Protein AF-A0A699T885-F1 (afdb_monomer_lite)

Structure (mmCIF, N/CA/C/O backbone):
data_AF-A0A699T885-F1
#
_entry.id   AF-A0A699T885-F1
#
loop_
_atom_site.group_PDB
_atom_site.id
_atom_site.type_symbol
_atom_site.label_atom_id
_atom_site.label_alt_id
_atom_site.label_comp_id
_atom_site.label_asym_id
_atom_site.label_entity_id
_atom_site.label_seq_id
_atom_site.pdbx_PDB_ins_code
_atom_site.Cartn_x
_atom_site.Cartn_y
_atom_site.Cartn_z
_atom_site.occupancy
_atom_site.B_iso_or_equiv
_atom_site.auth_seq_id
_atom_site.auth_comp_id
_atom_site.auth_asym_id
_atom_site.auth_atom_id
_atom_site.pdbx_PDB_model_num
ATOM 1 N N . MET A 1 1 ? 2.283 17.130 15.139 1.00 33.72 1 MET A N 1
ATOM 2 C CA . MET A 1 1 ? 2.479 16.742 13.727 1.00 33.72 1 MET A CA 1
ATOM 3 C C . MET A 1 1 ? 1.952 17.861 12.847 1.00 33.72 1 MET A C 1
ATOM 5 O O . MET A 1 1 ? 0.774 18.177 12.951 1.00 33.72 1 MET A O 1
ATOM 9 N N . LYS A 1 2 ? 2.813 18.510 12.059 1.00 27.72 2 LYS A N 1
ATOM 10 C CA . LYS A 1 2 ? 2.377 19.382 10.961 1.00 27.72 2 LYS A CA 1
A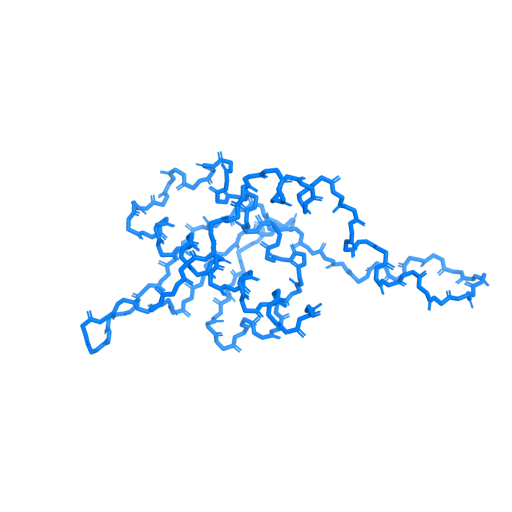TOM 11 C C . LYS A 1 2 ? 2.448 18.533 9.695 1.00 27.72 2 LYS A C 1
ATOM 13 O O . LYS A 1 2 ? 3.542 18.153 9.307 1.00 27.72 2 LYS A O 1
ATOM 18 N N . ALA A 1 3 ? 1.299 18.193 9.121 1.00 26.91 3 ALA A N 1
ATOM 19 C CA . ALA A 1 3 ? 1.241 17.585 7.800 1.00 26.91 3 ALA A CA 1
ATOM 20 C C . ALA A 1 3 ? 1.446 18.706 6.775 1.00 26.91 3 ALA A C 1
ATOM 22 O O . ALA A 1 3 ? 0.649 19.646 6.724 1.00 26.91 3 ALA A O 1
ATOM 23 N N . ALA A 1 4 ? 2.545 18.658 6.026 1.00 40.84 4 ALA A N 1
ATOM 24 C CA . ALA A 1 4 ? 2.727 19.525 4.873 1.00 40.84 4 ALA A CA 1
ATOM 25 C C . ALA A 1 4 ? 1.745 19.052 3.793 1.00 40.84 4 ALA A C 1
ATOM 27 O O . ALA A 1 4 ? 1.819 17.922 3.323 1.00 40.84 4 ALA A O 1
ATOM 28 N N . TYR A 1 5 ? 0.763 19.889 3.464 1.00 42.78 5 TYR A N 1
ATOM 29 C CA . TYR A 1 5 ? -0.183 19.610 2.392 1.00 42.78 5 TYR A CA 1
ATOM 30 C C . TYR A 1 5 ? 0.532 19.820 1.054 1.00 42.78 5 TYR A C 1
ATOM 32 O O . TYR A 1 5 ? 0.708 20.959 0.616 1.00 42.78 5 TYR A O 1
ATOM 40 N N . TYR A 1 6 ? 0.988 18.728 0.440 1.00 44.75 6 TYR A N 1
ATOM 41 C CA . TYR A 1 6 ? 1.562 18.747 -0.900 1.00 44.75 6 TYR A CA 1
ATOM 42 C C . TYR A 1 6 ? 0.440 18.661 -1.943 1.00 44.75 6 TYR A C 1
ATOM 44 O O . TYR A 1 6 ? -0.367 17.734 -1.889 1.00 44.75 6 TYR A O 1
ATOM 52 N N . PRO A 1 7 ? 0.349 19.619 -2.881 1.00 46.88 7 PRO A N 1
ATOM 53 C CA . PRO A 1 7 ? -0.655 19.571 -3.934 1.00 46.88 7 PRO A CA 1
ATOM 54 C C . PRO A 1 7 ? -0.351 18.428 -4.912 1.00 46.88 7 PRO A C 1
ATOM 56 O O . PRO A 1 7 ? 0.811 18.211 -5.258 1.00 46.88 7 PRO A O 1
ATOM 59 N N . ASP A 1 8 ? -1.397 17.758 -5.409 1.00 49.44 8 ASP A N 1
ATOM 60 C CA . ASP A 1 8 ? -1.318 16.627 -6.355 1.00 49.44 8 ASP A CA 1
ATOM 61 C C . ASP A 1 8 ? -0.409 16.897 -7.565 1.00 49.44 8 ASP A C 1
ATOM 63 O O . ASP A 1 8 ? 0.202 15.978 -8.087 1.00 49.44 8 ASP A O 1
ATOM 67 N N . VAL A 1 9 ? -0.228 18.158 -7.966 1.00 46.81 9 VAL A N 1
ATOM 68 C CA . VAL A 1 9 ? 0.717 18.591 -9.014 1.00 46.81 9 VAL A CA 1
ATOM 69 C C . VAL A 1 9 ? 2.175 18.192 -8.741 1.00 46.81 9 VAL A C 1
ATOM 71 O O . VAL A 1 9 ? 2.913 17.899 -9.683 1.00 46.81 9 VAL A O 1
ATOM 74 N N . VAL A 1 10 ? 2.615 18.193 -7.477 1.00 52.09 10 VAL A N 1
ATOM 75 C CA . VAL A 1 10 ? 3.972 17.753 -7.097 1.00 52.09 10 VAL A CA 1
ATOM 76 C C . VAL A 1 10 ? 4.083 16.240 -7.265 1.00 52.09 10 VAL A C 1
ATOM 78 O O . VAL A 1 10 ? 5.064 15.756 -7.818 1.00 52.09 10 VAL A O 1
ATOM 81 N N . LEU A 1 11 ? 3.036 15.508 -6.887 1.00 52.75 11 LEU A N 1
ATOM 82 C CA . LEU A 1 11 ? 2.944 14.057 -7.035 1.00 52.75 11 LEU A CA 1
ATOM 83 C C . LEU A 1 11 ? 2.789 13.632 -8.504 1.00 52.75 11 LEU A C 1
ATOM 85 O O . LEU A 1 11 ? 3.384 12.646 -8.917 1.00 52.75 11 LEU A O 1
ATOM 89 N N . GLU A 1 12 ? 2.081 14.398 -9.335 1.00 46.16 12 GLU A N 1
ATOM 90 C CA . GLU A 1 12 ? 1.975 14.154 -10.779 1.00 46.16 12 GLU A CA 1
ATOM 91 C C . GLU A 1 12 ? 3.287 14.420 -11.521 1.00 46.16 12 GLU A C 1
ATOM 93 O O . GLU A 1 12 ? 3.611 13.690 -12.454 1.00 46.16 12 GLU A O 1
ATOM 98 N N . LYS A 1 13 ? 4.085 15.406 -11.092 1.00 45.41 13 LYS A N 1
ATOM 99 C CA . LYS A 1 13 ? 5.451 15.594 -11.611 1.00 45.41 13 LYS A CA 1
ATOM 100 C C . LYS A 1 13 ? 6.410 14.480 -11.181 1.00 45.41 13 LYS A C 1
ATOM 102 O O . LYS A 1 13 ? 7.302 14.156 -11.957 1.00 45.41 13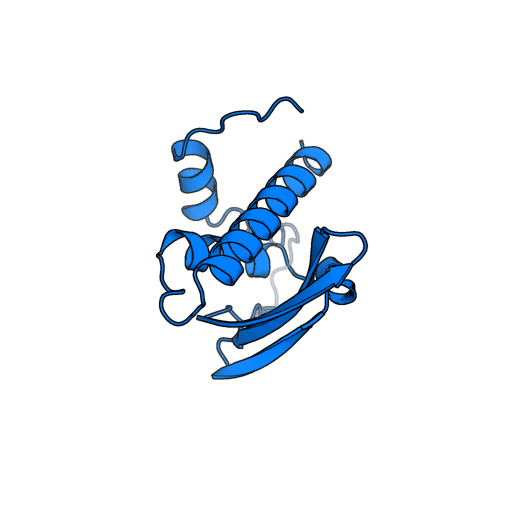 LYS A O 1
ATOM 107 N N . LEU A 1 14 ? 6.209 13.888 -10.000 1.00 51.72 14 LEU A N 1
ATOM 108 C CA . LEU A 1 14 ? 6.944 12.703 -9.535 1.00 51.72 14 LEU A CA 1
ATOM 109 C C . LEU A 1 14 ? 6.530 11.429 -10.292 1.00 51.72 14 LEU A C 1
ATOM 111 O O . LEU A 1 14 ? 7.384 10.610 -10.591 1.00 51.72 14 LEU A O 1
ATOM 115 N N . VAL A 1 15 ? 5.244 11.299 -10.637 1.00 48.41 15 VAL A N 1
ATOM 116 C CA . VAL A 1 15 ? 4.658 10.169 -11.390 1.00 48.41 15 VAL A CA 1
ATOM 117 C C . VAL A 1 15 ? 4.916 10.248 -12.901 1.00 48.41 15 VAL A C 1
ATOM 119 O O . VAL A 1 15 ? 4.947 9.229 -13.583 1.00 48.41 15 VAL A O 1
ATOM 122 N N . SER A 1 16 ? 5.058 11.452 -13.462 1.00 46.16 16 SER A N 1
ATOM 123 C CA . SER A 1 16 ? 5.172 11.646 -14.915 1.00 46.16 16 SER A CA 1
ATOM 124 C C . SER A 1 16 ? 6.613 11.693 -15.440 1.00 46.16 16 SER A C 1
ATOM 126 O O . SER A 1 16 ? 6.795 11.693 -16.658 1.00 46.16 16 SER A O 1
ATOM 128 N N . GLY A 1 17 ? 7.634 11.750 -14.583 1.00 45.22 17 GLY A N 1
ATOM 129 C CA . GLY A 1 17 ? 9.031 11.576 -14.992 1.00 45.22 17 GLY A CA 1
ATOM 130 C C . GLY A 1 17 ? 9.527 10.275 -14.387 1.00 45.22 17 GLY A C 1
ATOM 131 O O . GLY A 1 17 ? 9.518 10.141 -13.176 1.00 45.22 17 GLY A O 1
ATOM 132 N N . GLN A 1 18 ? 10.011 9.278 -15.122 1.00 50.31 18 GLN A N 1
ATOM 133 C CA . GLN A 1 18 ? 11.376 9.230 -15.683 1.00 50.31 18 GLN A CA 1
ATOM 134 C C . GLN A 1 18 ? 12.521 9.781 -14.792 1.00 50.31 18 GLN A C 1
ATOM 136 O O . GLN A 1 18 ? 13.680 9.596 -15.144 1.00 50.31 18 GLN A O 1
ATOM 141 N N . MET A 1 19 ? 12.248 10.363 -13.617 1.00 45.41 19 MET A N 1
ATOM 142 C CA . MET A 1 19 ? 13.227 10.944 -12.694 1.00 45.41 19 MET A CA 1
ATOM 143 C C . MET A 1 19 ? 14.105 9.865 -12.040 1.00 45.41 19 MET A C 1
ATOM 145 O O . MET A 1 19 ? 15.252 10.129 -11.704 1.00 45.41 19 MET A O 1
ATOM 149 N N . TRP A 1 20 ? 13.598 8.632 -11.937 1.00 45.97 20 TRP A N 1
ATOM 150 C CA . TRP A 1 20 ? 14.315 7.479 -11.378 1.00 45.97 20 TRP A CA 1
ATOM 151 C C . TRP A 1 20 ? 15.017 6.597 -12.413 1.00 45.97 20 TRP A C 1
ATOM 153 O O . TRP A 1 20 ? 15.749 5.687 -12.036 1.00 45.97 20 TRP A O 1
ATOM 163 N N . ILE A 1 21 ? 14.836 6.862 -13.712 1.00 47.00 21 ILE A N 1
ATOM 164 C CA . ILE A 1 21 ? 15.573 6.148 -14.769 1.00 47.00 21 ILE A CA 1
ATOM 165 C C . ILE A 1 21 ? 16.975 6.767 -14.958 1.00 47.00 21 ILE A C 1
ATOM 167 O O . ILE A 1 21 ? 17.888 6.083 -15.413 1.00 47.00 21 ILE A O 1
ATOM 171 N N . GLU A 1 22 ? 17.187 8.031 -14.565 1.00 44.84 22 GLU A N 1
ATOM 172 C CA . GLU A 1 22 ? 18.456 8.748 -14.782 1.00 44.84 22 GLU A CA 1
ATOM 173 C C . GLU A 1 22 ? 19.464 8.702 -13.619 1.00 44.84 22 GLU A C 1
ATOM 175 O O . GLU A 1 22 ? 20.645 8.961 -13.856 1.00 44.84 22 GLU A O 1
ATOM 180 N N . GLU A 1 23 ? 19.078 8.331 -12.391 1.00 45.09 23 GLU A N 1
ATOM 181 C CA . GLU A 1 23 ? 20.028 8.241 -11.258 1.00 45.09 23 GLU A CA 1
ATOM 182 C C . GLU A 1 23 ? 21.102 7.140 -11.444 1.00 45.09 23 GLU A C 1
ATOM 184 O O . GLU A 1 23 ? 22.153 7.199 -10.809 1.00 45.09 23 GLU A O 1
ATOM 189 N N . GLU A 1 24 ? 20.925 6.201 -12.387 1.00 43.94 24 GLU A N 1
ATOM 190 C CA . GLU A 1 24 ? 21.975 5.258 -12.831 1.00 43.94 24 GLU A CA 1
ATOM 191 C C . GLU A 1 24 ? 22.683 5.664 -14.148 1.00 43.94 24 GLU A C 1
ATOM 193 O O . GLU A 1 24 ? 23.570 4.952 -14.619 1.00 43.94 24 GLU A O 1
ATOM 198 N N . CYS A 1 25 ? 22.386 6.826 -14.741 1.00 43.81 25 CYS A N 1
ATOM 199 C CA . CYS A 1 25 ? 23.014 7.286 -15.992 1.00 43.81 25 CYS A CA 1
ATOM 200 C C . CYS A 1 25 ? 24.066 8.388 -15.786 1.00 43.81 25 CYS A C 1
ATOM 202 O O . CYS A 1 25 ? 24.167 9.344 -16.554 1.00 43.81 25 CYS A O 1
ATOM 204 N N . LYS A 1 26 ? 24.935 8.219 -14.786 1.00 37.19 26 LYS A N 1
ATOM 205 C CA . LYS A 1 26 ? 26.236 8.907 -14.731 1.00 37.19 26 LYS A CA 1
ATOM 206 C C . LYS A 1 26 ? 27.375 7.904 -14.597 1.00 37.19 26 LYS A C 1
ATOM 208 O O . LYS A 1 26 ? 28.112 7.919 -13.617 1.00 37.19 26 LYS A O 1
ATOM 213 N N . HIS A 1 27 ? 27.561 7.056 -15.605 1.00 38.28 27 HIS A N 1
ATOM 214 C CA . HIS A 1 27 ? 28.882 6.507 -15.904 1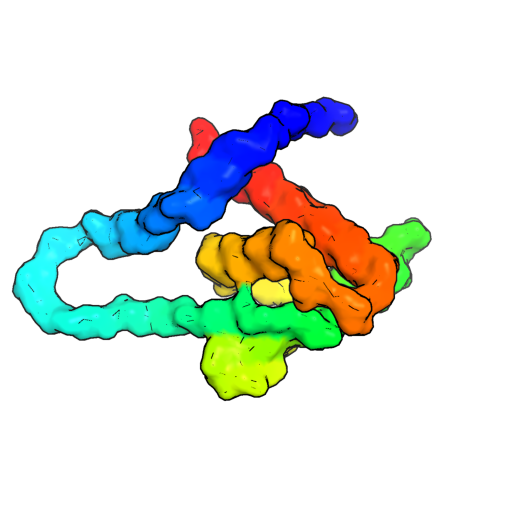.00 38.28 27 HIS A CA 1
ATOM 215 C C . HIS A 1 27 ? 29.091 6.451 -17.414 1.00 38.28 27 HIS A C 1
ATOM 217 O O . HIS A 1 27 ? 28.428 5.727 -18.150 1.00 38.28 27 HIS A O 1
ATOM 223 N N . THR A 1 28 ? 30.021 7.284 -17.864 1.00 41.91 28 THR A N 1
ATOM 224 C CA . THR A 1 28 ? 30.586 7.296 -19.205 1.00 41.91 28 THR A CA 1
ATOM 225 C C . THR A 1 28 ? 31.295 5.969 -19.463 1.00 41.91 28 THR A C 1
ATOM 227 O O . THR A 1 28 ? 32.393 5.766 -18.951 1.00 41.91 28 THR A O 1
ATOM 230 N N . SER A 1 29 ? 30.707 5.069 -20.244 1.00 42.59 29 SER A N 1
ATOM 231 C CA . SER A 1 29 ? 31.480 4.039 -20.939 1.00 42.59 29 SER A CA 1
ATOM 232 C C . SER A 1 29 ? 30.664 3.455 -22.081 1.00 42.59 29 SER A C 1
ATOM 234 O O . SER A 1 29 ? 29.667 2.770 -21.886 1.00 42.59 29 SER A O 1
ATOM 236 N N . GLU A 1 30 ? 31.114 3.760 -23.286 1.00 50.53 30 GLU A N 1
ATOM 237 C CA . GLU A 1 30 ? 30.726 3.137 -24.539 1.00 50.53 30 GLU A CA 1
ATOM 238 C C . GLU A 1 30 ? 31.113 1.650 -24.484 1.00 50.53 30 GLU A C 1
ATOM 240 O O . GLU A 1 30 ? 32.294 1.310 -24.484 1.00 50.53 30 GLU A O 1
ATOM 245 N N . GLY A 1 31 ? 30.132 0.759 -24.343 1.00 41.72 31 GLY A N 1
ATOM 246 C CA . GLY A 1 31 ? 30.384 -0.681 -24.341 1.00 41.72 31 GLY A CA 1
ATOM 247 C C . GLY A 1 31 ? 29.297 -1.479 -23.635 1.00 41.72 31 GLY A C 1
ATOM 248 O O . GLY A 1 31 ? 29.115 -1.354 -22.432 1.00 41.72 31 GLY A O 1
ATOM 249 N N . ASP A 1 32 ? 28.623 -2.322 -24.412 1.00 39.84 32 ASP A N 1
ATOM 250 C CA . ASP A 1 32 ? 27.778 -3.433 -23.978 1.00 39.84 32 ASP A CA 1
ATOM 251 C C . ASP A 1 32 ? 26.507 -3.095 -23.187 1.00 39.84 32 ASP A C 1
ATOM 253 O O . ASP A 1 32 ? 26.459 -2.977 -21.968 1.00 39.84 32 ASP A O 1
ATOM 257 N N . HIS A 1 33 ? 25.423 -3.011 -23.959 1.00 46.00 33 HIS A N 1
ATOM 258 C CA . HIS A 1 33 ? 24.059 -3.375 -23.597 1.00 46.00 33 HIS A CA 1
ATOM 259 C C . HIS A 1 33 ? 23.813 -3.753 -22.124 1.00 46.00 33 HIS A C 1
ATOM 261 O O . HIS A 1 33 ? 24.025 -4.886 -21.701 1.00 46.00 33 HIS A O 1
ATOM 267 N N . ARG A 1 34 ? 23.081 -2.863 -21.447 1.00 46.12 34 ARG A N 1
ATOM 268 C CA . ARG A 1 34 ? 21.871 -3.275 -20.730 1.00 46.12 34 ARG A CA 1
ATOM 269 C C . ARG A 1 34 ? 22.138 -4.259 -19.585 1.00 46.12 34 ARG A C 1
ATOM 271 O O . ARG A 1 34 ? 21.478 -5.291 -19.487 1.00 46.12 34 ARG A O 1
ATOM 278 N N . ALA A 1 35 ? 22.970 -3.864 -18.627 1.00 37.00 35 ALA A N 1
ATOM 279 C CA . ALA A 1 35 ? 22.762 -4.290 -17.245 1.00 37.00 35 ALA A CA 1
ATOM 280 C C . ALA A 1 35 ? 21.492 -3.604 -16.699 1.00 37.00 35 ALA A C 1
ATOM 282 O O . ALA A 1 35 ? 21.533 -2.823 -15.758 1.00 37.00 35 ALA A O 1
ATOM 283 N N . VAL A 1 36 ? 20.344 -3.879 -17.336 1.00 43.00 36 VAL A N 1
ATOM 284 C CA . VAL A 1 36 ? 19.023 -3.669 -16.752 1.00 43.00 36 VAL A CA 1
ATOM 285 C C . VAL A 1 36 ? 18.990 -4.622 -15.578 1.00 43.00 36 VAL A C 1
ATOM 287 O O . VAL A 1 36 ? 18.679 -5.805 -15.717 1.00 43.00 36 VAL A O 1
ATOM 290 N N . ARG A 1 37 ? 19.400 -4.114 -14.419 1.00 47.03 37 ARG A N 1
ATOM 291 C CA . ARG A 1 37 ? 19.043 -4.688 -13.135 1.00 47.03 37 ARG A CA 1
ATOM 292 C C . ARG A 1 37 ? 17.524 -4.738 -13.172 1.00 47.03 37 ARG A C 1
ATOM 294 O O . ARG A 1 37 ? 16.883 -3.695 -13.170 1.00 47.03 37 ARG A O 1
ATOM 301 N N . THR A 1 38 ? 16.967 -5.919 -13.420 1.00 55.97 38 THR A N 1
ATOM 302 C CA . THR A 1 38 ? 15.555 -6.093 -13.769 1.00 55.97 38 THR A CA 1
ATOM 303 C C . THR A 1 38 ? 14.694 -5.663 -12.594 1.00 55.97 38 THR A C 1
ATOM 305 O O . THR A 1 38 ? 14.359 -6.472 -11.733 1.00 55.97 38 THR A O 1
ATOM 308 N N . HIS A 1 39 ? 14.354 -4.375 -12.551 1.00 66.75 39 HIS A N 1
ATOM 309 C CA . HIS A 1 39 ? 13.205 -3.875 -11.821 1.00 66.75 39 HIS A CA 1
ATOM 310 C C . HIS A 1 39 ? 11.999 -4.641 -12.361 1.00 66.75 39 HIS A C 1
ATOM 312 O O . HIS A 1 39 ? 11.638 -4.545 -13.535 1.00 66.75 39 HIS A O 1
ATOM 318 N N . MET A 1 40 ? 11.474 -5.536 -11.531 1.00 80.94 40 MET A N 1
ATOM 319 C CA . MET A 1 40 ? 10.306 -6.336 -11.863 1.00 80.94 40 MET A CA 1
ATOM 320 C C . MET A 1 40 ? 9.096 -5.590 -11.333 1.00 80.94 40 MET A C 1
ATOM 322 O O . MET A 1 40 ? 8.808 -5.680 -10.138 1.00 80.94 40 MET A O 1
ATOM 326 N N . GLN A 1 41 ? 8.420 -4.883 -12.238 1.00 84.56 41 GLN A N 1
ATOM 327 C CA . GLN A 1 41 ? 7.262 -4.050 -11.931 1.00 84.56 41 GLN A CA 1
ATOM 328 C C . GLN A 1 41 ? 6.228 -4.789 -11.084 1.00 84.56 41 GLN A C 1
ATOM 330 O O . GLN A 1 41 ? 5.912 -5.957 -11.348 1.00 84.56 41 GLN A O 1
ATOM 335 N N . ILE A 1 42 ? 5.684 -4.104 -10.083 1.00 87.38 42 ILE A N 1
ATOM 336 C CA . ILE A 1 42 ? 4.578 -4.615 -9.277 1.00 87.38 42 ILE A CA 1
ATOM 337 C C . ILE A 1 42 ? 3.275 -4.349 -10.033 1.00 87.38 42 ILE A C 1
ATOM 339 O O . ILE A 1 42 ? 2.884 -3.213 -10.270 1.00 87.38 42 ILE A O 1
ATOM 343 N N . LEU A 1 43 ? 2.580 -5.423 -10.403 1.00 87.75 43 LEU A N 1
ATOM 344 C CA . LEU A 1 43 ? 1.325 -5.365 -11.149 1.00 87.75 43 LEU A CA 1
ATOM 345 C C . LEU A 1 43 ? 0.105 -5.217 -10.239 1.00 87.75 43 LEU A C 1
ATOM 347 O O . LEU A 1 43 ? -0.891 -4.619 -10.634 1.00 87.75 43 LEU A O 1
ATOM 351 N N . SER A 1 44 ? 0.135 -5.821 -9.047 1.00 88.19 44 SER A N 1
ATOM 352 C CA . SER A 1 44 ? -0.988 -5.747 -8.105 1.00 88.19 44 SER A CA 1
ATOM 353 C C . SER A 1 44 ? -0.582 -6.127 -6.687 1.00 88.19 44 SER A C 1
ATOM 355 O O . SER A 1 44 ? 0.298 -6.966 -6.493 1.00 88.19 44 SER A O 1
ATOM 357 N N . VAL A 1 45 ? -1.299 -5.599 -5.698 1.00 88.06 45 VAL A N 1
ATOM 358 C CA . VAL A 1 45 ? -1.233 -6.077 -4.312 1.00 88.06 45 VAL A CA 1
ATOM 359 C C . VAL A 1 45 ? -2.273 -7.172 -4.129 1.00 88.06 45 VAL A C 1
ATOM 361 O O . VAL A 1 45 ? -3.459 -6.891 -4.206 1.00 88.06 45 VAL A O 1
ATOM 364 N N . VAL A 1 46 ? -1.860 -8.412 -3.889 1.00 89.44 46 VAL A N 1
ATOM 365 C CA . VAL A 1 46 ? -2.764 -9.564 -3.729 1.00 89.44 46 VAL A CA 1
ATOM 366 C C . VAL A 1 46 ? -3.407 -9.563 -2.345 1.00 89.44 46 VAL A C 1
ATOM 368 O O . VAL A 1 46 ? -4.620 -9.732 -2.220 1.00 89.44 46 VAL A O 1
ATOM 371 N N . ARG A 1 47 ? -2.599 -9.371 -1.297 1.00 89.75 47 ARG A N 1
ATOM 372 C CA . ARG A 1 47 ? -3.057 -9.422 0.096 1.00 89.75 47 ARG A CA 1
ATOM 373 C C . ARG A 1 47 ? -2.143 -8.625 1.009 1.00 89.75 47 ARG A C 1
ATOM 375 O O . ARG A 1 47 ? -0.941 -8.551 0.768 1.00 89.75 47 ARG A O 1
ATOM 382 N N . ILE A 1 48 ? -2.705 -8.103 2.092 1.00 88.81 48 ILE A N 1
ATOM 383 C CA . ILE A 1 48 ? -1.945 -7.483 3.173 1.00 88.81 48 ILE A CA 1
ATOM 384 C C . ILE A 1 48 ? -2.218 -8.276 4.443 1.00 88.81 48 ILE A C 1
ATOM 386 O O . ILE A 1 48 ? -3.366 -8.469 4.837 1.00 88.81 48 ILE A O 1
ATOM 390 N N . GLU A 1 49 ? -1.159 -8.769 5.071 1.00 89.88 49 GLU A N 1
ATOM 391 C CA . GLU A 1 49 ? -1.250 -9.347 6.402 1.00 89.88 49 GLU A CA 1
ATOM 392 C C . GLU A 1 49 ? -0.941 -8.270 7.431 1.00 89.88 49 GLU A C 1
ATOM 394 O O . GLU A 1 49 ? 0.140 -7.681 7.435 1.00 89.88 49 GLU A O 1
ATOM 399 N N . VAL A 1 50 ? -1.896 -8.036 8.321 1.00 85.69 50 VAL A N 1
ATOM 400 C CA . VAL A 1 50 ? -1.818 -7.035 9.383 1.00 85.69 50 VAL A CA 1
ATOM 401 C C . VAL A 1 50 ? -1.858 -7.767 10.720 1.00 85.69 50 VAL A C 1
ATOM 403 O O . VAL A 1 50 ? -2.637 -8.706 10.894 1.00 85.69 50 VAL A O 1
ATOM 406 N N . PHE A 1 51 ? -1.030 -7.353 11.673 1.00 83.56 51 PHE A N 1
ATOM 407 C CA . PHE A 1 51 ? -1.079 -7.826 13.052 1.00 83.56 51 PHE A CA 1
ATOM 408 C C . PHE A 1 51 ? -1.376 -6.658 13.990 1.00 83.56 51 PHE A C 1
ATOM 410 O O . PHE A 1 51 ? -0.873 -5.557 13.800 1.00 83.56 51 PHE A O 1
ATOM 417 N N . SER A 1 52 ? -2.201 -6.892 15.008 1.00 83.31 52 SER A N 1
ATOM 418 C CA . SER A 1 52 ? -2.486 -5.881 16.024 1.00 83.31 52 SER A CA 1
ATOM 419 C C . SER A 1 52 ? -1.548 -6.066 17.212 1.00 83.31 52 SER A C 1
ATOM 421 O O . SER A 1 52 ? -1.429 -7.172 17.743 1.00 83.31 52 SER A O 1
ATOM 423 N N . MET A 1 53 ? -0.875 -4.999 17.633 1.00 86.81 53 MET A N 1
ATOM 424 C CA . MET A 1 53 ? 0.021 -4.998 18.788 1.00 86.81 53 MET A CA 1
ATOM 425 C C . MET A 1 53 ? -0.148 -3.679 19.548 1.00 86.81 53 MET A C 1
ATOM 427 O O . MET A 1 53 ? -0.246 -2.622 18.939 1.00 86.81 53 MET A O 1
ATOM 431 N N . TYR A 1 54 ? -0.239 -3.716 20.881 1.00 85.25 54 TYR A N 1
ATOM 432 C CA . TYR A 1 54 ? -0.442 -2.518 21.722 1.00 85.25 54 TYR A CA 1
ATOM 433 C C . TYR A 1 54 ? -1.645 -1.624 21.333 1.00 85.25 54 TYR A C 1
ATOM 435 O O . TYR A 1 54 ? -1.655 -0.436 21.639 1.00 85.25 54 TYR A O 1
ATOM 443 N N . GLY A 1 55 ? -2.663 -2.182 20.666 1.00 86.12 55 GLY A N 1
ATOM 444 C CA . GLY A 1 55 ? -3.827 -1.429 20.179 1.00 86.12 55 GLY A CA 1
ATOM 445 C C . GLY A 1 55 ? -3.626 -0.726 18.830 1.00 86.12 55 GLY A C 1
ATOM 446 O O . GLY A 1 55 ? -4.533 -0.029 18.382 1.00 86.12 55 GLY A O 1
ATOM 447 N N . TYR A 1 56 ? -2.482 -0.929 18.171 1.00 79.81 56 TYR A N 1
ATOM 448 C CA . TYR A 1 56 ? -2.194 -0.432 16.827 1.00 79.81 56 TYR A CA 1
ATOM 449 C C . TYR A 1 56 ? -2.141 -1.582 15.819 1.00 79.81 56 TYR A C 1
ATOM 451 O O . TYR A 1 56 ? -1.677 -2.678 16.132 1.00 79.81 56 TYR A O 1
ATOM 459 N N . ASP A 1 57 ? -2.620 -1.322 14.605 1.00 83.00 57 ASP A N 1
ATOM 460 C CA . ASP A 1 57 ? -2.547 -2.252 13.481 1.00 83.00 57 ASP A CA 1
ATOM 461 C C . ASP A 1 57 ? -1.231 -2.032 12.724 1.00 83.00 57 ASP A C 1
ATOM 463 O O . ASP A 1 57 ? -1.032 -0.992 12.096 1.00 83.00 57 ASP A O 1
ATOM 467 N N . TYR A 1 58 ? -0.338 -3.015 12.794 1.00 78.88 58 TYR A N 1
ATOM 468 C CA . TYR A 1 58 ? 0.955 -3.022 12.122 1.00 78.88 58 TYR A CA 1
ATOM 469 C C . TYR A 1 58 ? 0.925 -3.935 10.905 1.00 78.88 58 TYR A C 1
ATOM 471 O O . TYR A 1 58 ? 0.324 -5.011 10.898 1.00 78.88 58 TYR A O 1
ATOM 479 N N . MET A 1 59 ? 1.613 -3.512 9.859 1.00 84.00 59 MET A N 1
ATOM 480 C CA . MET A 1 59 ? 1.722 -4.269 8.626 1.00 84.00 59 MET A CA 1
ATOM 481 C C . MET A 1 59 ? 2.794 -5.347 8.782 1.00 84.00 59 MET A C 1
ATOM 483 O O . MET A 1 59 ? 3.947 -5.034 9.050 1.00 84.00 59 MET A O 1
ATOM 487 N N . LYS A 1 60 ? 2.413 -6.618 8.641 1.00 87.38 60 LYS A N 1
ATOM 488 C CA . LYS A 1 60 ? 3.334 -7.755 8.767 1.00 87.38 60 LYS A CA 1
ATOM 489 C C . LYS A 1 60 ? 4.036 -8.024 7.444 1.00 87.38 60 LYS A C 1
ATOM 491 O O . LYS A 1 60 ? 5.259 -7.968 7.354 1.00 87.38 60 LYS A O 1
ATOM 496 N N . ASN A 1 61 ? 3.219 -8.336 6.439 1.00 90.38 61 ASN A N 1
ATOM 497 C CA . ASN A 1 61 ? 3.645 -8.797 5.129 1.00 90.38 61 ASN A CA 1
ATOM 498 C C . ASN A 1 61 ? 2.708 -8.254 4.048 1.00 90.38 61 ASN A C 1
ATOM 500 O O . ASN A 1 61 ? 1.504 -8.101 4.272 1.00 90.38 61 ASN A O 1
ATOM 504 N N . ILE A 1 62 ? 3.247 -8.061 2.851 1.00 88.88 62 ILE A N 1
ATOM 505 C CA . ILE A 1 62 ? 2.491 -7.792 1.629 1.00 88.88 62 ILE A CA 1
ATOM 506 C C . ILE A 1 62 ? 2.727 -8.932 0.663 1.00 88.88 62 ILE A C 1
ATOM 508 O O . ILE A 1 62 ? 3.874 -9.286 0.402 1.00 88.88 62 ILE A O 1
ATOM 512 N N . ILE A 1 63 ? 1.653 -9.466 0.101 1.00 90.81 63 ILE A N 1
ATOM 513 C CA . ILE A 1 63 ? 1.723 -10.380 -1.032 1.00 90.81 63 ILE A CA 1
ATOM 514 C C . ILE A 1 63 ? 1.469 -9.552 -2.285 1.00 90.81 63 ILE A C 1
ATOM 516 O O . ILE A 1 63 ? 0.406 -8.944 -2.429 1.00 90.81 63 ILE A O 1
ATOM 520 N N . LEU A 1 64 ? 2.452 -9.507 -3.173 1.00 90.44 64 LEU A N 1
ATOM 521 C CA . LEU A 1 64 ? 2.451 -8.730 -4.406 1.00 90.44 64 LEU A CA 1
ATOM 522 C C . LEU A 1 64 ? 2.497 -9.656 -5.609 1.00 90.44 64 LEU A C 1
ATOM 524 O O . LEU A 1 64 ? 3.114 -10.711 -5.547 1.00 90.44 64 LEU A O 1
ATOM 528 N N . ARG A 1 65 ? 1.916 -9.235 -6.726 1.00 89.12 65 ARG A N 1
ATOM 529 C CA . ARG A 1 65 ? 2.120 -9.870 -8.027 1.00 89.12 65 ARG A CA 1
ATOM 530 C C . ARG A 1 65 ? 3.064 -9.005 -8.842 1.00 89.12 65 ARG A C 1
ATOM 532 O O . ARG A 1 65 ? 2.752 -7.834 -9.055 1.00 89.12 65 ARG A O 1
ATOM 539 N N . ARG A 1 66 ? 4.196 -9.556 -9.276 1.00 87.44 66 ARG A N 1
ATOM 540 C CA . ARG A 1 66 ? 5.171 -8.845 -10.120 1.00 87.44 66 ARG A CA 1
ATOM 541 C C . ARG A 1 66 ? 4.964 -9.175 -11.604 1.00 87.44 66 ARG A C 1
ATOM 543 O O . ARG A 1 66 ? 4.076 -9.950 -11.960 1.00 87.44 66 ARG A O 1
ATOM 550 N N . ALA A 1 67 ? 5.772 -8.570 -12.472 1.00 84.56 67 ALA A N 1
ATOM 551 C CA . ALA A 1 67 ? 5.749 -8.758 -13.925 1.00 84.56 67 ALA A CA 1
ATOM 552 C C . ALA A 1 67 ? 5.962 -10.217 -14.382 1.00 84.56 67 ALA A C 1
ATOM 554 O O . ALA A 1 67 ? 5.558 -10.581 -15.483 1.00 84.56 67 ALA A O 1
ATOM 555 N N . ASP A 1 68 ? 6.550 -11.065 -13.535 1.00 85.88 68 ASP A N 1
ATOM 556 C CA . ASP A 1 68 ? 6.651 -12.515 -13.753 1.00 85.88 68 ASP A CA 1
ATOM 557 C C . ASP A 1 68 ? 5.347 -13.276 -13.465 1.00 85.88 68 ASP A C 1
ATOM 559 O O . ASP A 1 68 ? 5.314 -14.499 -13.580 1.00 85.88 68 ASP A O 1
ATOM 563 N N . LEU A 1 69 ? 4.281 -12.563 -13.092 1.00 84.50 69 LEU A N 1
ATOM 564 C CA . LEU A 1 69 ? 2.974 -13.090 -12.698 1.00 84.50 69 LEU A CA 1
ATOM 565 C C . LEU A 1 69 ? 3.003 -13.974 -11.442 1.00 84.50 69 LEU A C 1
ATOM 567 O O . LEU A 1 69 ? 1.966 -14.543 -11.087 1.00 84.50 69 LEU A O 1
ATOM 571 N N . ASN A 1 70 ? 4.139 -14.042 -10.745 1.00 88.44 70 ASN A N 1
ATOM 572 C CA . ASN A 1 70 ? 4.276 -14.786 -9.503 1.00 88.44 70 ASN A CA 1
ATOM 573 C C . ASN A 1 70 ? 3.936 -13.910 -8.301 1.00 88.44 70 ASN A C 1
ATOM 575 O O . ASN A 1 70 ? 3.985 -12.677 -8.352 1.00 88.44 70 ASN A O 1
ATOM 579 N N . GLU A 1 71 ? 3.606 -14.580 -7.202 1.00 91.12 71 GLU A N 1
ATOM 580 C CA . GLU A 1 71 ? 3.357 -13.937 -5.921 1.00 91.12 71 GLU A CA 1
ATOM 581 C C . GLU A 1 71 ? 4.658 -13.815 -5.127 1.00 91.12 71 GLU A C 1
ATOM 583 O O . GLU A 1 71 ? 5.369 -14.793 -4.902 1.00 91.12 71 GLU A O 1
ATOM 588 N N . HIS A 1 72 ? 4.958 -12.595 -4.697 1.00 88.00 72 HIS A N 1
ATOM 589 C CA . HIS A 1 72 ? 6.133 -12.235 -3.917 1.00 88.00 72 HIS A CA 1
ATOM 590 C C . HIS A 1 72 ? 5.684 -11.749 -2.548 1.00 88.00 72 HIS A C 1
ATOM 592 O O . HIS A 1 72 ? 4.811 -10.888 -2.448 1.00 88.00 72 HIS A O 1
ATOM 598 N N . ILE A 1 73 ? 6.286 -12.292 -1.492 1.00 89.62 73 ILE A N 1
ATOM 599 C CA . ILE A 1 73 ? 5.989 -11.899 -0.115 1.00 89.62 73 ILE A CA 1
ATOM 600 C C . ILE A 1 73 ? 7.072 -10.936 0.347 1.00 89.62 73 ILE A C 1
ATOM 602 O O . ILE A 1 73 ? 8.247 -11.293 0.384 1.00 89.62 73 ILE A O 1
ATOM 606 N N . ILE A 1 74 ? 6.664 -9.728 0.719 1.00 86.88 74 ILE A N 1
ATOM 607 C CA . ILE A 1 74 ? 7.543 -8.709 1.286 1.00 86.88 74 ILE A CA 1
ATOM 608 C C . ILE A 1 74 ? 7.176 -8.537 2.746 1.00 86.88 74 ILE A C 1
ATOM 610 O O . ILE A 1 74 ? 6.042 -8.177 3.061 1.00 86.88 74 ILE A O 1
ATOM 614 N N . MET A 1 75 ? 8.122 -8.817 3.634 1.00 87.88 75 MET A N 1
ATOM 615 C CA . MET A 1 75 ? 7.944 -8.599 5.064 1.00 87.88 75 MET A CA 1
ATOM 616 C C . MET A 1 75 ? 8.382 -7.180 5.434 1.00 87.88 75 MET A C 1
ATOM 618 O O . MET A 1 75 ? 9.212 -6.588 4.747 1.00 87.88 75 MET A O 1
ATOM 622 N N . GLU A 1 76 ? 7.912 -6.663 6.569 1.00 80.94 76 GLU A N 1
ATOM 623 C CA . GLU A 1 76 ? 8.333 -5.349 7.087 1.00 80.94 76 GLU A CA 1
ATOM 624 C C . GLU A 1 76 ? 9.864 -5.175 7.115 1.00 80.94 76 GLU A C 1
ATOM 626 O O . GLU A 1 76 ? 10.411 -4.164 6.678 1.00 80.94 76 GLU A O 1
ATOM 631 N N . ARG A 1 77 ? 10.583 -6.214 7.557 1.00 80.75 77 ARG A N 1
ATOM 632 C CA . ARG A 1 77 ? 12.056 -6.229 7.613 1.00 80.75 77 ARG A CA 1
ATOM 633 C C . ARG A 1 77 ? 12.740 -6.094 6.246 1.00 80.75 77 ARG A C 1
ATOM 635 O O . ARG A 1 77 ? 13.918 -5.733 6.196 1.00 80.75 77 ARG A O 1
ATOM 642 N N . ASP A 1 78 ? 12.023 -6.415 5.172 1.00 81.06 78 ASP A N 1
ATOM 643 C CA . ASP A 1 78 ? 12.530 -6.427 3.804 1.00 81.06 78 ASP A CA 1
ATOM 644 C C . ASP A 1 78 ? 12.270 -5.088 3.095 1.00 81.06 78 ASP A C 1
ATOM 646 O O . ASP A 1 78 ? 12.835 -4.840 2.033 1.00 81.06 78 ASP A O 1
ATOM 650 N N . PHE A 1 79 ? 11.502 -4.175 3.707 1.00 75.62 79 PHE A N 1
ATOM 651 C CA . PHE A 1 79 ? 11.220 -2.851 3.140 1.00 75.62 79 PHE A CA 1
ATOM 652 C C . PHE A 1 79 ? 12.473 -2.011 2.894 1.00 75.62 79 PHE A C 1
ATOM 654 O O . PHE A 1 79 ? 12.516 -1.246 1.939 1.00 75.62 79 PHE A O 1
ATOM 661 N N . LYS A 1 80 ? 13.532 -2.192 3.688 1.00 79.19 80 LYS A N 1
ATOM 662 C CA . LYS A 1 80 ? 14.819 -1.509 3.471 1.00 79.19 80 LYS A CA 1
ATOM 663 C C . LYS A 1 80 ? 15.555 -1.945 2.195 1.00 79.19 80 LYS A C 1
ATOM 665 O O . LYS A 1 80 ? 16.546 -1.324 1.833 1.00 79.19 80 LYS A O 1
ATOM 670 N N . TYR A 1 81 ? 15.126 -3.043 1.570 1.00 76.19 81 TYR A N 1
ATOM 671 C CA . TYR A 1 81 ? 15.706 -3.579 0.336 1.00 76.19 81 TYR A CA 1
ATOM 672 C C . TYR A 1 81 ? 14.845 -3.301 -0.897 1.00 76.19 81 TYR A C 1
ATOM 674 O O . TYR A 1 81 ? 15.236 -3.676 -2.002 1.00 76.19 81 TYR A O 1
ATOM 682 N N . LEU A 1 82 ? 13.679 -2.680 -0.713 1.00 78.94 82 LEU A N 1
ATOM 683 C CA . LEU A 1 82 ? 12.843 -2.251 -1.822 1.00 78.94 82 LEU A CA 1
ATOM 684 C C . LEU A 1 82 ? 13.535 -1.135 -2.597 1.00 78.94 82 LEU A C 1
ATOM 686 O O . LEU A 1 82 ? 14.138 -0.230 -2.013 1.00 78.94 82 LEU A O 1
ATOM 690 N N . TYR A 1 83 ? 13.425 -1.202 -3.918 1.00 78.62 83 TYR A N 1
ATOM 691 C CA . TYR A 1 83 ? 13.914 -0.134 -4.775 1.00 78.62 83 TYR A CA 1
ATOM 692 C C . TYR A 1 83 ? 12.932 1.040 -4.775 1.00 78.62 83 TYR A C 1
ATOM 694 O O . TYR A 1 83 ? 11.728 0.797 -4.716 1.00 78.62 83 TYR A O 1
ATOM 702 N N . PRO A 1 84 ? 13.399 2.295 -4.937 1.00 75.75 84 PRO A N 1
ATOM 703 C CA . PRO A 1 84 ? 12.529 3.458 -5.144 1.00 75.75 84 PRO A CA 1
ATOM 704 C C . PRO A 1 84 ? 11.403 3.204 -6.162 1.00 75.75 84 PRO A C 1
ATOM 706 O O . PRO A 1 84 ? 10.249 3.537 -5.915 1.00 75.75 84 PRO A O 1
ATOM 709 N N . SER A 1 85 ? 11.709 2.500 -7.251 1.00 80.31 85 SER A N 1
ATOM 710 C CA . SER A 1 85 ? 10.737 2.124 -8.281 1.00 80.31 85 SER A CA 1
ATOM 711 C C . SER A 1 85 ? 9.677 1.109 -7.817 1.00 80.31 85 SER A C 1
ATOM 713 O O . SER A 1 85 ? 8.559 1.133 -8.316 1.00 80.31 85 SER A O 1
ATOM 715 N N . ASP A 1 86 ? 9.968 0.224 -6.852 1.00 82.94 86 ASP A N 1
ATOM 716 C CA . ASP A 1 86 ? 8.935 -0.639 -6.247 1.00 82.94 86 ASP A CA 1
ATOM 717 C C . ASP A 1 86 ? 7.910 0.210 -5.463 1.00 82.94 86 ASP A C 1
ATOM 719 O O . ASP A 1 86 ? 6.717 -0.098 -5.436 1.00 82.94 86 ASP A O 1
ATOM 723 N N . PHE A 1 87 ? 8.356 1.301 -4.829 1.00 80.12 87 PHE A N 1
ATOM 724 C CA . PHE A 1 87 ? 7.461 2.227 -4.130 1.00 80.12 87 PHE A CA 1
ATOM 725 C C . PHE A 1 87 ? 6.623 3.060 -5.098 1.00 80.12 87 PHE A C 1
ATOM 727 O O . PHE A 1 87 ? 5.448 3.301 -4.819 1.00 80.12 87 PHE A O 1
ATOM 734 N N . GLU A 1 88 ? 7.196 3.460 -6.234 1.00 81.44 88 GLU A N 1
ATOM 735 C CA . GLU A 1 88 ? 6.467 4.135 -7.310 1.00 81.44 88 GLU A CA 1
ATOM 736 C C . GLU A 1 88 ? 5.322 3.258 -7.829 1.00 81.44 88 GLU A C 1
ATOM 738 O O . GLU A 1 88 ? 4.173 3.703 -7.858 1.00 81.44 88 GLU A O 1
ATOM 743 N N . ASP A 1 89 ? 5.593 1.982 -8.117 1.00 85.31 89 ASP A N 1
ATOM 744 C CA . ASP A 1 89 ? 4.557 1.038 -8.544 1.00 85.31 89 ASP A CA 1
ATOM 745 C C . ASP A 1 89 ? 3.436 0.907 -7.495 1.00 85.31 89 ASP A C 1
ATOM 747 O O . ASP A 1 89 ? 2.248 0.964 -7.824 1.00 85.31 89 ASP A O 1
ATOM 751 N N . LEU A 1 90 ? 3.786 0.779 -6.207 1.00 85.38 90 LEU A N 1
ATOM 752 C CA . LEU A 1 90 ? 2.803 0.708 -5.117 1.00 85.38 90 LEU A CA 1
ATOM 753 C C . LEU A 1 90 ? 1.975 1.993 -4.988 1.00 85.38 90 LEU A C 1
ATOM 755 O O . LEU A 1 90 ? 0.765 1.926 -4.743 1.00 85.38 90 LEU A O 1
ATOM 759 N N . TYR A 1 91 ? 2.603 3.155 -5.161 1.00 84.00 91 TYR A N 1
ATOM 760 C CA . TYR A 1 91 ? 1.932 4.451 -5.143 1.00 84.00 91 TYR A CA 1
ATOM 761 C C . TYR A 1 91 ? 0.939 4.588 -6.303 1.00 84.00 91 TYR A C 1
ATOM 763 O O . TYR A 1 91 ? -0.215 4.977 -6.088 1.00 84.00 91 TYR A O 1
ATOM 771 N N . LEU A 1 92 ? 1.345 4.195 -7.511 1.00 84.31 92 LEU A N 1
ATOM 772 C CA . LEU A 1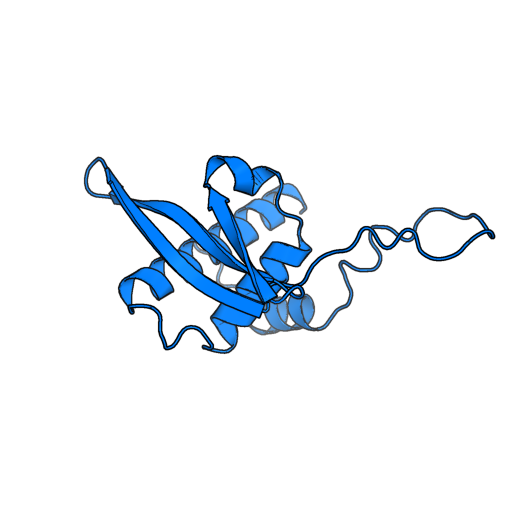 92 ? 0.482 4.191 -8.691 1.00 84.31 92 LEU A CA 1
ATOM 773 C C . LEU A 1 92 ? -0.709 3.249 -8.517 1.00 84.31 92 LEU A C 1
ATOM 775 O O . LEU A 1 92 ? -1.845 3.649 -8.777 1.00 84.31 92 LEU A O 1
ATOM 779 N N . LEU A 1 93 ? -0.487 2.038 -8.000 1.00 85.38 93 LEU A N 1
ATOM 780 C CA . LEU A 1 93 ? -1.564 1.083 -7.714 1.00 85.38 93 LEU A CA 1
ATOM 781 C C . LEU A 1 93 ? -2.572 1.630 -6.699 1.00 85.38 93 LEU A C 1
ATOM 783 O O . LEU A 1 93 ? -3.783 1.454 -6.866 1.00 85.38 93 LEU A O 1
ATOM 787 N N . ASN A 1 94 ? -2.082 2.323 -5.672 1.00 83.19 94 ASN A N 1
ATOM 788 C CA . ASN A 1 94 ? -2.921 2.979 -4.678 1.00 83.19 94 ASN A CA 1
ATOM 789 C C . ASN A 1 94 ? -3.744 4.131 -5.285 1.00 83.19 94 ASN A C 1
ATOM 791 O O . ASN A 1 94 ? -4.927 4.267 -4.968 1.00 83.19 94 ASN A O 1
ATOM 795 N N . ARG A 1 95 ? -3.155 4.921 -6.195 1.00 79.38 95 ARG A N 1
ATOM 796 C CA . ARG A 1 95 ? -3.824 6.047 -6.871 1.00 79.38 95 ARG A CA 1
ATOM 797 C C . ARG A 1 95 ? -4.854 5.598 -7.910 1.00 79.38 95 ARG A C 1
ATOM 799 O O . ARG A 1 95 ? -5.916 6.206 -8.012 1.00 79.38 95 ARG A O 1
ATOM 806 N N . GLN A 1 96 ? -4.569 4.529 -8.653 1.00 76.00 96 GLN A N 1
ATOM 807 C CA . GLN A 1 96 ? -5.450 4.001 -9.702 1.00 76.00 96 GLN A CA 1
ATOM 808 C C . GLN A 1 96 ? -6.730 3.360 -9.133 1.00 76.00 96 GLN A C 1
ATOM 810 O O . GLN A 1 96 ? -7.658 3.063 -9.880 1.00 76.00 96 GLN A O 1
ATOM 815 N N . GLY A 1 97 ? -6.780 3.097 -7.822 1.00 71.69 97 GLY A N 1
ATOM 816 C CA . GLY A 1 97 ? -7.899 2.393 -7.196 1.00 71.69 97 GLY A CA 1
ATOM 817 C C . GLY A 1 97 ? -7.951 0.901 -7.539 1.00 71.69 97 GLY A C 1
ATOM 818 O O . GLY A 1 97 ? -8.904 0.235 -7.161 1.00 71.69 97 GLY A O 1
ATOM 819 N N . HIS A 1 98 ? -6.908 0.343 -8.169 1.00 69.00 98 HIS A N 1
ATOM 820 C CA . HIS A 1 98 ? -6.784 -1.068 -8.585 1.00 69.00 98 HIS A CA 1
ATOM 821 C C . HIS A 1 98 ? -6.587 -2.054 -7.414 1.00 69.00 98 HIS A C 1
ATOM 823 O O . HIS A 1 98 ? -5.940 -3.096 -7.522 1.00 69.00 98 HIS A O 1
ATOM 829 N N . LEU A 1 99 ? -7.156 -1.717 -6.264 1.00 76.19 99 LEU A N 1
ATOM 830 C CA . LEU A 1 99 ? -7.102 -2.477 -5.028 1.00 76.19 99 LEU A CA 1
ATOM 831 C C . LEU A 1 99 ? -8.488 -3.007 -4.653 1.00 76.19 99 LEU A C 1
ATOM 833 O O . LEU A 1 99 ? -8.706 -3.347 -3.500 1.00 76.19 99 LEU A O 1
ATOM 837 N N . ASP A 1 100 ? -9.457 -3.022 -5.569 1.00 75.62 100 ASP A N 1
ATOM 838 C CA . ASP A 1 100 ? -10.880 -3.247 -5.266 1.00 75.62 100 ASP A CA 1
ATOM 839 C C . ASP A 1 100 ? -11.231 -4.584 -4.623 1.00 75.62 100 ASP A C 1
ATOM 841 O O . ASP A 1 100 ? -12.232 -4.682 -3.914 1.00 75.62 100 ASP A O 1
ATOM 845 N N . HIS A 1 101 ? -10.370 -5.578 -4.781 1.00 82.56 101 HIS A N 1
ATOM 846 C CA . HIS A 1 101 ? -10.440 -6.860 -4.086 1.00 82.56 101 HIS A CA 1
ATOM 847 C C . HIS A 1 101 ? -9.926 -6.807 -2.639 1.00 82.56 101 HIS A C 1
ATOM 849 O O . HIS A 1 101 ? -10.219 -7.716 -1.862 1.00 82.56 101 HIS A O 1
ATOM 855 N N . LEU A 1 102 ? -9.168 -5.773 -2.260 1.00 83.06 102 LEU A N 1
ATOM 856 C CA . LEU A 1 102 ? -8.700 -5.580 -0.892 1.00 83.06 102 LEU A CA 1
ATOM 857 C C . LEU A 1 102 ? -9.808 -5.001 -0.001 1.00 83.06 102 LEU A C 1
ATOM 859 O O . LEU A 1 102 ? -10.506 -4.055 -0.391 1.00 83.06 102 LEU A O 1
ATOM 863 N N . PRO A 1 103 ? -9.922 -5.488 1.247 1.00 84.94 103 PRO A N 1
ATOM 864 C CA . PRO A 1 103 ? -10.764 -4.870 2.258 1.00 84.94 103 PRO A CA 1
ATOM 865 C C . PRO A 1 103 ? -10.456 -3.369 2.418 1.00 84.94 103 PRO A C 1
ATOM 867 O O . PRO A 1 103 ? -9.286 -2.977 2.397 1.00 84.94 103 PRO A O 1
ATOM 870 N N . PRO A 1 104 ? -11.463 -2.510 2.676 1.00 84.75 104 PRO A N 1
ATOM 871 C CA . PRO A 1 104 ? -11.246 -1.074 2.886 1.00 84.75 104 PRO A CA 1
ATOM 872 C C . PRO A 1 104 ? -10.217 -0.751 3.980 1.00 84.75 104 PRO A C 1
ATOM 874 O O . PRO A 1 104 ? -9.493 0.240 3.887 1.00 84.75 104 PRO A O 1
ATOM 877 N N . LYS A 1 105 ? -10.135 -1.605 5.010 1.00 84.56 105 LYS A N 1
ATOM 878 C CA . LYS A 1 105 ? -9.141 -1.505 6.084 1.00 84.56 105 LYS A CA 1
ATOM 879 C C . LYS A 1 105 ? -7.714 -1.637 5.542 1.00 84.56 105 LYS A C 1
ATOM 881 O O . LYS A 1 105 ? -6.868 -0.802 5.846 1.00 84.56 105 LYS A O 1
ATOM 886 N N . ASP A 1 106 ? -7.481 -2.640 4.705 1.00 84.50 106 ASP A N 1
ATOM 887 C CA . ASP A 1 106 ? -6.165 -2.970 4.160 1.00 84.50 106 ASP A CA 1
ATOM 888 C C . ASP A 1 106 ? -5.713 -1.909 3.152 1.00 84.50 106 ASP A C 1
ATOM 890 O O . ASP A 1 106 ? -4.565 -1.468 3.198 1.00 84.50 106 ASP A O 1
ATOM 894 N N . LYS A 1 107 ? -6.640 -1.402 2.323 1.00 85.50 107 LYS A N 1
ATOM 895 C CA . LYS A 1 107 ? -6.392 -0.245 1.443 1.00 85.50 107 LYS A CA 1
ATOM 896 C C . LYS A 1 107 ? -5.854 0.950 2.233 1.00 85.50 107 LYS A C 1
ATOM 898 O O . LYS A 1 107 ? -4.817 1.504 1.889 1.00 85.50 107 LYS A O 1
ATOM 903 N N . LYS A 1 108 ? -6.530 1.317 3.330 1.00 85.69 108 LYS A N 1
ATOM 904 C CA . LYS A 1 108 ? -6.146 2.464 4.169 1.00 85.69 108 LYS A CA 1
ATOM 905 C C . LYS A 1 108 ? -4.762 2.287 4.798 1.00 85.69 108 LYS A C 1
ATOM 907 O O . LYS A 1 108 ? -4.010 3.258 4.904 1.00 85.69 108 LYS A O 1
ATOM 912 N N . ILE A 1 109 ? -4.438 1.066 5.221 1.00 84.38 109 ILE A N 1
ATOM 913 C CA . ILE A 1 109 ? -3.122 0.728 5.770 1.00 84.38 109 ILE A CA 1
ATOM 914 C C . ILE A 1 109 ? -2.051 0.897 4.690 1.00 84.38 109 ILE A C 1
ATOM 916 O O . ILE A 1 109 ? -1.080 1.612 4.929 1.00 84.38 109 ILE A O 1
ATOM 920 N N . LEU A 1 110 ? -2.265 0.347 3.490 1.00 83.56 110 LEU A N 1
ATOM 921 C CA . LEU A 1 110 ? -1.335 0.505 2.371 1.00 83.56 110 LEU A CA 1
ATOM 922 C C . LEU A 1 110 ? -1.097 1.978 2.029 1.00 83.56 110 LEU A C 1
ATOM 924 O O . LEU A 1 110 ? 0.052 2.404 1.963 1.00 83.56 110 LEU A O 1
ATOM 928 N N . THR A 1 111 ? -2.164 2.768 1.873 1.00 84.25 111 THR A N 1
ATOM 929 C CA . THR A 1 111 ? -2.049 4.204 1.574 1.00 84.25 111 THR A CA 1
ATOM 930 C C . THR A 1 111 ? -1.236 4.937 2.642 1.00 84.25 111 THR A C 1
ATOM 932 O O . THR A 1 111 ? -0.402 5.778 2.324 1.00 84.25 111 THR A O 1
ATOM 935 N N . THR A 1 112 ? -1.466 4.613 3.917 1.00 84.62 112 THR A N 1
ATOM 936 C CA . THR A 1 112 ? -0.771 5.252 5.041 1.00 84.62 112 THR A CA 1
ATOM 937 C C . THR A 1 112 ? 0.717 4.906 5.033 1.00 84.62 112 THR A C 1
ATOM 939 O O . THR A 1 112 ? 1.543 5.796 5.207 1.00 84.62 112 THR A O 1
ATOM 942 N N . VAL A 1 113 ? 1.062 3.637 4.792 1.00 81.19 113 VAL A N 1
ATOM 943 C CA . VAL A 1 113 ? 2.457 3.177 4.723 1.00 81.19 113 VAL A CA 1
ATOM 944 C C . VAL A 1 113 ? 3.190 3.802 3.538 1.00 81.19 113 VAL A C 1
ATOM 946 O O . VAL A 1 113 ? 4.286 4.323 3.723 1.00 81.19 113 VAL A O 1
ATOM 949 N N . VAL A 1 114 ? 2.576 3.817 2.351 1.00 81.94 114 VAL A N 1
ATOM 950 C CA . VAL A 1 114 ? 3.172 4.429 1.153 1.00 81.94 114 VAL A CA 1
ATOM 951 C C . VAL A 1 114 ? 3.417 5.927 1.366 1.00 81.94 114 VAL A C 1
ATOM 953 O O . VAL A 1 114 ? 4.510 6.407 1.082 1.00 81.94 114 VAL A O 1
ATOM 956 N N . ASN A 1 115 ? 2.450 6.658 1.931 1.00 82.19 115 ASN A N 1
ATOM 957 C CA . ASN A 1 115 ? 2.602 8.095 2.182 1.00 82.19 115 ASN A CA 1
ATOM 958 C C . ASN A 1 115 ? 3.692 8.398 3.224 1.00 82.19 115 ASN A C 1
ATOM 960 O O . ASN A 1 115 ? 4.538 9.253 2.983 1.00 82.19 115 ASN A O 1
ATOM 964 N N . LEU A 1 116 ? 3.713 7.675 4.353 1.00 79.50 116 LEU A N 1
ATOM 965 C CA . LEU A 1 116 ? 4.753 7.836 5.380 1.00 79.50 116 LEU A CA 1
ATOM 966 C C . LEU A 1 116 ? 6.154 7.570 4.823 1.00 79.50 116 LEU A C 1
ATOM 968 O O . LEU A 1 116 ? 7.118 8.227 5.218 1.00 79.50 116 LEU A O 1
ATOM 972 N N . TRP A 1 117 ? 6.269 6.599 3.919 1.00 75.00 117 TRP A N 1
ATOM 973 C CA . TRP A 1 117 ? 7.543 6.262 3.305 1.00 75.00 117 TRP A CA 1
ATOM 974 C C . TRP A 1 117 ? 8.023 7.359 2.350 1.00 75.00 117 TRP A C 1
ATOM 976 O O . TRP A 1 117 ? 9.173 7.781 2.453 1.00 75.00 117 TRP A O 1
ATOM 986 N N . ILE A 1 118 ? 7.134 7.885 1.497 1.00 72.56 118 ILE A N 1
ATOM 987 C CA . ILE A 1 118 ? 7.435 9.025 0.616 1.00 72.56 118 ILE A CA 1
ATOM 988 C C . ILE A 1 118 ? 7.882 10.243 1.439 1.00 72.56 118 ILE A C 1
ATOM 990 O O . ILE A 1 118 ? 8.897 10.855 1.112 1.00 72.56 118 ILE A O 1
ATOM 994 N N . ASP A 1 119 ? 7.181 10.557 2.533 1.00 77.06 119 ASP A N 1
ATOM 995 C CA . ASP A 1 119 ? 7.532 11.673 3.423 1.00 77.06 119 ASP A CA 1
ATOM 996 C C . ASP A 1 119 ? 8.920 11.495 4.059 1.00 77.06 119 ASP A C 1
ATOM 998 O O . ASP A 1 119 ? 9.696 12.449 4.145 1.00 77.06 119 ASP A O 1
ATOM 1002 N N . THR A 1 120 ? 9.245 10.273 4.492 1.00 73.62 120 THR A N 1
ATOM 1003 C CA . THR A 1 120 ? 10.549 9.952 5.097 1.00 7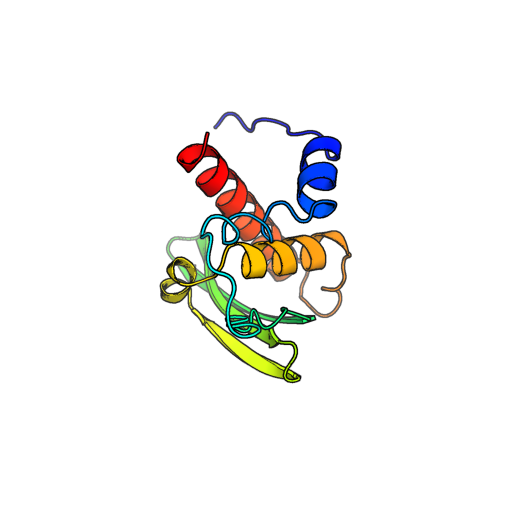3.62 120 THR A CA 1
ATOM 1004 C C . THR A 1 120 ? 11.665 10.087 4.066 1.00 73.62 120 THR A C 1
ATOM 1006 O O . THR A 1 120 ? 12.659 10.764 4.310 1.00 73.62 120 THR A O 1
ATOM 1009 N N . TRP A 1 121 ? 11.471 9.508 2.882 1.00 67.75 121 TRP A N 1
ATOM 1010 C CA . TRP A 1 121 ? 12.457 9.542 1.810 1.00 67.75 121 TRP A CA 1
ATOM 1011 C C . TRP A 1 121 ? 12.725 10.975 1.322 1.00 67.75 121 TRP A C 1
ATOM 1013 O O . TRP A 1 121 ? 13.881 11.362 1.156 1.00 67.75 121 TRP A O 1
ATOM 1023 N N . LEU A 1 122 ? 11.679 11.794 1.161 1.00 63.91 122 LEU A N 1
ATOM 1024 C CA . LEU A 1 122 ? 11.820 13.210 0.808 1.00 63.91 122 LEU A CA 1
ATOM 1025 C C . LEU A 1 122 ? 12.539 14.014 1.897 1.00 63.91 122 LEU A C 1
ATOM 1027 O O . LEU A 1 122 ? 13.273 14.936 1.568 1.00 63.91 122 LEU A O 1
ATOM 1031 N N . SER A 1 123 ? 12.353 13.677 3.176 1.00 72.25 123 SER A N 1
ATOM 1032 C CA . SER A 1 123 ? 13.077 14.331 4.272 1.00 72.25 123 SER A CA 1
ATOM 1033 C C . SER A 1 123 ? 14.566 13.977 4.301 1.00 72.25 123 SER A C 1
ATOM 1035 O O . SER A 1 123 ? 15.355 14.788 4.780 1.00 72.25 123 SER A O 1
ATOM 1037 N N . ASP A 1 124 ? 14.941 12.788 3.830 1.00 64.19 124 ASP A N 1
ATOM 1038 C CA . ASP A 1 124 ? 16.333 12.322 3.812 1.00 64.19 124 ASP A CA 1
ATOM 1039 C C . ASP A 1 124 ? 17.100 12.784 2.555 1.00 64.19 124 ASP A C 1
ATOM 1041 O O . ASP A 1 124 ? 18.331 12.790 2.559 1.00 64.19 124 ASP A O 1
ATOM 1045 N N . ASN A 1 125 ? 16.390 13.177 1.488 1.00 53.84 125 ASN A N 1
ATOM 1046 C CA . ASN A 1 125 ? 16.962 13.555 0.185 1.00 53.84 125 ASN A CA 1
ATOM 1047 C C . ASN A 1 125 ? 16.695 15.025 -0.224 1.00 53.84 125 ASN A C 1
ATOM 1049 O O . ASN A 1 125 ? 16.922 15.379 -1.383 1.00 53.84 125 ASN A O 1
ATOM 1053 N N . ALA A 1 126 ? 16.212 15.871 0.697 1.00 52.31 126 ALA A N 1
ATOM 1054 C CA . ALA A 1 126 ? 16.012 17.320 0.513 1.00 52.31 126 ALA A CA 1
ATOM 1055 C C . ALA A 1 126 ? 17.135 18.148 1.154 1.00 52.31 126 ALA A C 1
ATOM 1057 O O . ALA A 1 126 ? 17.494 19.191 0.559 1.00 52.31 126 ALA A O 1
#

Radius of gyration: 16.37 Å; chains: 1; bounding box: 43×34×46 Å

Organism: Tanacetum cinerariifolium (NCBI:txid118510)

Foldseek 3Di:
DDDDDDDCVVVVVVLVDPPVVCVPVPDDDDDDDDPCPPPFAFPDFPDWDWDDDPNDIHTAWTFTQTNVRDTDIAGPVCVVVDDPRNLSNLVVCLVVVVHVVYDPVVSVVSVVVSVVVVVVVVVVVD

pLDDT: mean 70.38, std 18.56, range [26.91, 91.12]

Sequence (126 aa):
MKAA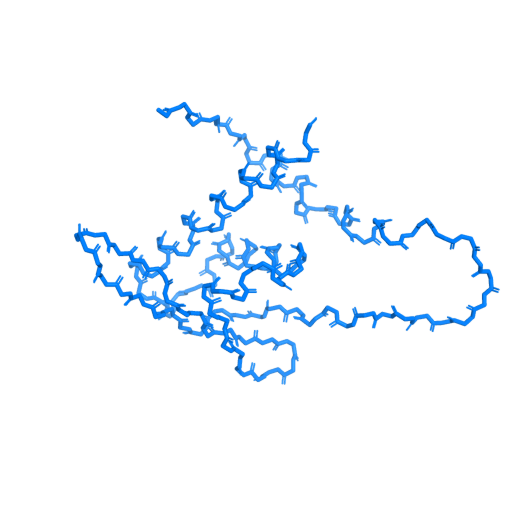YYPDVVLEKLVSGQMWIEEECKHTSEGDHRAVRTHMQILSVVRIEVFSMYGYDYMKNIILRRADLNEHIIMERDFKYLYPSDFEDLYLLNRQGHLDHLPPKDKKILTTVVNLWIDTWLSDNA

Secondary structure (DSSP, 8-state):
-------HHHHHHHHHS-TTTSTT--------S--------EEEEEEEEEEEETTEEEEEEEEEEETTS-EEEEEGGGGGG--HHHHHHHHHHHHTTTTTTS-HHHHHHHHHHHHHHHHHHHHH--